Protein AF-A0A1C1YSE5-F1 (afdb_monomer_lite)

Foldseek 3Di:
DFPDPDFLVRVVQQVVQWPDDQFDDQVCAQHWDWTAGPPQKIWIFGHHGGGTAWTQWIADNVGDIRGLVPDDADDDDVPDPDGDDSSCCHGRDDD

pLDDT: mean 89.88, std 12.16, range [54.0, 98.69]

Secondary structure (DSSP, 8-state):
---SSS-HHHHHHHHTTS---SB--GGGTT-EEEEE-GGG-EEEEEEETTEEEEEEEEE-TTS-EE-GGGSPPP---TT-SS--SHHHHHHT---

Radius of gyration: 13.65 Å; chains: 1; bounding box: 32×28×37 Å

Sequence (95 aa):
MNPSPYTADFLLDIAKSAPFPHAVPEVQWHSTLTFDARDGWQVSVFYDGDEFDYIAHFITPGGNVIDPWAWPDADQDEHAPFAYGDKERIIFWRP

Organism: NCBI:txid1480615

Structure (mmCIF, N/CA/C/O backbone):
data_AF-A0A1C1YSE5-F1
#
_entry.id   AF-A0A1C1YSE5-F1
#
loop_
_atom_site.group_PDB
_atom_site.id
_atom_site.type_symbol
_atom_site.label_atom_id
_atom_site.label_alt_id
_atom_site.label_comp_id
_atom_site.label_asym_id
_atom_site.label_entity_id
_atom_site.label_seq_id
_atom_site.pdbx_PDB_ins_code
_atom_site.Cartn_x
_atom_site.Cartn_y
_atom_site.Cartn_z
_atom_site.occupancy
_atom_site.B_iso_or_equiv
_atom_site.auth_seq_id
_atom_site.auth_comp_id
_atom_site.auth_asym_id
_atom_site.auth_atom_id
_atom_site.pdbx_PDB_model_num
ATOM 1 N N . MET A 1 1 ? 4.759 -3.114 18.421 1.00 61.53 1 MET A N 1
ATOM 2 C CA . MET A 1 1 ? 3.328 -2.795 18.688 1.00 61.53 1 MET A CA 1
ATOM 3 C C . MET A 1 1 ? 2.767 -1.990 17.525 1.00 61.53 1 MET A C 1
ATOM 5 O O . MET A 1 1 ? 3.361 -0.980 17.184 1.00 61.53 1 MET A O 1
ATOM 9 N N . ASN A 1 2 ? 1.654 -2.415 16.928 1.00 67.88 2 ASN A N 1
ATOM 10 C CA . ASN A 1 2 ? 0.965 -1.679 15.863 1.00 67.88 2 ASN A CA 1
ATOM 11 C C . ASN A 1 2 ? 0.156 -0.508 16.472 1.00 67.88 2 ASN A C 1
ATOM 13 O O . ASN A 1 2 ? -0.739 -0.762 17.278 1.00 67.88 2 ASN A O 1
ATOM 17 N N . PRO A 1 3 ? 0.479 0.760 16.152 1.00 76.25 3 PRO A N 1
ATOM 18 C CA . PRO A 1 3 ? -0.207 1.935 16.688 1.00 76.25 3 PRO A CA 1
ATOM 19 C C . PRO A 1 3 ? -1.513 2.273 15.948 1.00 76.25 3 PRO A C 1
ATOM 21 O O . PRO A 1 3 ? -2.212 3.204 16.344 1.00 76.25 3 PRO A O 1
ATOM 24 N N . SER A 1 4 ? -1.841 1.566 14.863 1.00 84.88 4 SER A N 1
ATOM 25 C CA . SER A 1 4 ? -3.084 1.765 14.118 1.00 84.88 4 SER A CA 1
ATOM 26 C C . SER A 1 4 ? -4.248 0.983 14.753 1.00 84.88 4 SER A C 1
ATOM 28 O O . SER A 1 4 ? -4.024 -0.029 15.418 1.00 84.88 4 SER A O 1
ATOM 30 N N . PRO A 1 5 ? -5.511 1.390 14.518 1.00 89.88 5 PRO A N 1
ATOM 31 C CA . PRO A 1 5 ? -6.675 0.632 14.981 1.00 89.88 5 PRO A CA 1
ATOM 32 C C . PRO A 1 5 ? -6.931 -0.650 14.163 1.00 89.88 5 PRO A C 1
ATOM 34 O O . PRO A 1 5 ? -7.878 -1.378 14.453 1.00 89.88 5 PRO A O 1
ATOM 37 N N . TYR A 1 6 ? -6.127 -0.917 13.131 1.00 92.69 6 TYR A N 1
ATOM 38 C CA . TYR A 1 6 ? -6.277 -2.046 12.220 1.00 92.69 6 TYR A CA 1
ATOM 39 C C . TYR A 1 6 ? -5.231 -3.114 12.510 1.00 92.69 6 TYR A C 1
ATOM 41 O O . TYR A 1 6 ? -4.061 -2.800 12.711 1.00 92.69 6 TYR A O 1
ATOM 49 N N . THR A 1 7 ? -5.630 -4.383 12.483 1.00 92.88 7 THR A N 1
ATOM 50 C CA . THR A 1 7 ? -4.695 -5.504 12.632 1.00 92.88 7 THR A CA 1
ATOM 51 C C . THR A 1 7 ? -3.830 -5.670 11.381 1.00 92.88 7 THR A C 1
ATOM 53 O O . THR A 1 7 ? -4.227 -5.262 10.287 1.00 92.88 7 THR A O 1
ATOM 56 N N . ALA A 1 8 ? -2.666 -6.315 11.516 1.00 92.56 8 ALA A N 1
ATOM 57 C CA . ALA A 1 8 ? -1.842 -6.646 10.354 1.00 92.56 8 ALA A CA 1
ATOM 58 C C . ALA A 1 8 ? -2.594 -7.522 9.343 1.00 92.56 8 ALA A C 1
ATOM 60 O O . ALA A 1 8 ? -2.550 -7.238 8.152 1.00 92.56 8 ALA A O 1
ATOM 61 N N . ASP A 1 9 ? -3.352 -8.520 9.806 1.00 93.94 9 ASP A N 1
ATOM 62 C CA . ASP A 1 9 ? -4.133 -9.396 8.920 1.00 93.94 9 ASP A CA 1
ATOM 63 C C . ASP A 1 9 ? -5.156 -8.612 8.090 1.00 93.94 9 ASP A C 1
ATOM 65 O O . ASP A 1 9 ? -5.289 -8.846 6.891 1.00 93.94 9 ASP A O 1
ATOM 69 N N . PHE A 1 10 ? -5.831 -7.632 8.700 1.00 96.06 10 PHE A N 1
ATOM 70 C CA . PHE A 1 10 ? -6.752 -6.765 7.975 1.00 96.06 10 PHE A CA 1
ATOM 71 C C . PHE A 1 10 ? -6.027 -5.950 6.896 1.00 96.06 10 PHE A C 1
ATOM 73 O O . PHE A 1 10 ? -6.489 -5.901 5.759 1.00 96.06 10 PHE A O 1
ATOM 80 N N . LEU A 1 11 ? -4.888 -5.335 7.229 1.00 96.75 11 LEU A N 1
ATOM 81 C CA . LEU A 1 11 ? -4.110 -4.535 6.277 1.00 96.75 11 LEU A CA 1
ATOM 82 C C . LEU A 1 11 ? -3.550 -5.395 5.136 1.00 96.75 11 LEU A C 1
ATOM 84 O O . LEU A 1 11 ? -3.591 -4.982 3.980 1.00 96.75 11 LEU A O 1
ATOM 88 N N . LEU A 1 12 ? -3.110 -6.619 5.423 1.00 96.00 12 LEU A N 1
ATOM 89 C CA . LEU A 1 12 ? -2.680 -7.571 4.399 1.00 96.00 12 LEU A CA 1
ATOM 90 C C . LEU A 1 12 ? -3.832 -8.001 3.486 1.00 96.00 12 LEU A C 1
ATOM 92 O O . LEU A 1 12 ? -3.641 -8.142 2.282 1.00 96.00 12 LEU A O 1
ATOM 96 N N . ASP A 1 13 ? -5.040 -8.165 4.018 1.00 97.19 13 ASP A N 1
ATOM 97 C CA . ASP A 1 13 ? -6.219 -8.427 3.191 1.00 97.19 13 ASP A CA 1
ATOM 98 C C . ASP A 1 13 ? -6.618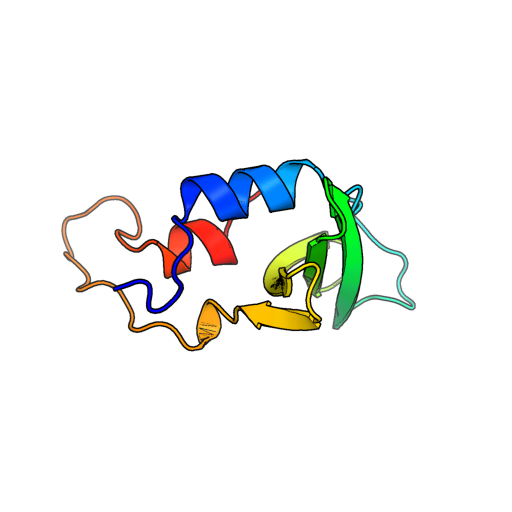 -7.217 2.328 1.00 97.19 13 ASP A C 1
ATOM 100 O O . ASP A 1 13 ? -7.154 -7.402 1.235 1.00 97.19 13 ASP A O 1
ATOM 104 N N . ILE A 1 14 ? -6.334 -5.984 2.768 1.00 97.88 14 ILE A N 1
ATOM 105 C CA . ILE A 1 14 ? -6.425 -4.796 1.905 1.00 97.88 14 ILE A CA 1
ATOM 106 C C . ILE A 1 14 ? -5.358 -4.858 0.803 1.00 97.88 14 ILE A C 1
ATOM 108 O O . ILE A 1 14 ? -5.709 -4.707 -0.367 1.00 97.88 14 ILE A O 1
ATOM 112 N N . ALA A 1 15 ? -4.096 -5.152 1.138 1.00 97.12 15 ALA A N 1
ATOM 113 C CA . ALA A 1 15 ? -3.002 -5.277 0.168 1.00 97.12 15 ALA A CA 1
ATOM 114 C C . ALA A 1 15 ? -3.305 -6.303 -0.932 1.00 97.12 15 ALA A C 1
ATOM 116 O O . ALA A 1 15 ? -3.201 -5.978 -2.110 1.00 97.12 15 ALA A O 1
ATOM 117 N N . LYS A 1 16 ? -3.802 -7.493 -0.567 1.00 96.62 16 LYS A N 1
ATOM 118 C CA . LYS A 1 16 ? -4.224 -8.544 -1.515 1.00 96.62 16 LYS A CA 1
ATOM 119 C C . LYS A 1 16 ? -5.320 -8.109 -2.491 1.00 96.62 16 LYS A C 1
ATOM 121 O O . LYS A 1 16 ? -5.498 -8.745 -3.524 1.00 96.62 16 LYS A O 1
ATOM 126 N N .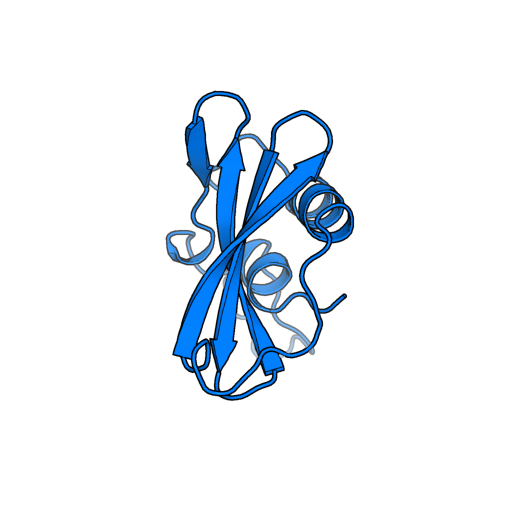 SER A 1 17 ? -6.105 -7.089 -2.146 1.00 97.50 17 SER A N 1
ATOM 127 C CA . SER A 1 17 ? -7.190 -6.596 -3.002 1.00 97.50 17 SER A CA 1
ATOM 128 C C . SER A 1 17 ? -6.742 -5.536 -4.010 1.00 97.50 17 SER A C 1
ATOM 130 O O . SER A 1 17 ? -7.505 -5.223 -4.923 1.00 97.50 17 SER A O 1
ATOM 132 N N . ALA A 1 18 ? -5.538 -4.980 -3.850 1.00 97.19 18 ALA A N 1
ATOM 133 C CA . ALA A 1 18 ? -4.998 -3.986 -4.765 1.00 97.19 18 ALA A CA 1
ATOM 134 C C . ALA A 1 18 ? -4.326 -4.673 -5.970 1.00 97.19 18 ALA A C 1
ATOM 136 O O . ALA A 1 18 ? -3.555 -5.616 -5.788 1.00 97.19 18 ALA A O 1
ATOM 137 N N . PRO A 1 19 ? -4.568 -4.212 -7.209 1.00 95.62 19 PRO A N 1
ATOM 138 C CA . PRO A 1 19 ? -4.059 -4.855 -8.416 1.00 95.62 19 PRO A CA 1
ATOM 139 C C . PRO A 1 19 ? -2.666 -4.331 -8.812 1.00 95.62 19 PRO A C 1
ATOM 141 O O . PRO A 1 19 ? -2.440 -4.011 -9.980 1.00 95.62 19 PRO A O 1
ATOM 144 N N . PHE A 1 20 ? -1.735 -4.190 -7.862 1.00 94.00 20 PHE A N 1
ATOM 145 C CA . PHE A 1 20 ? -0.366 -3.800 -8.215 1.00 94.00 20 PHE A CA 1
ATOM 146 C C . PHE A 1 20 ? 0.367 -4.962 -8.907 1.00 94.00 20 PHE A C 1
ATOM 148 O O . PHE A 1 20 ? 0.235 -6.114 -8.485 1.00 94.00 20 PHE A O 1
ATOM 155 N N . PRO A 1 21 ? 1.107 -4.700 -9.998 1.00 93.31 21 PRO A N 1
ATOM 156 C CA . PRO A 1 21 ? 1.834 -5.741 -10.711 1.00 93.31 21 PRO A CA 1
ATOM 157 C C . PRO A 1 21 ? 3.057 -6.217 -9.916 1.00 93.31 21 PRO A C 1
ATOM 159 O O . PRO A 1 21 ? 3.621 -5.482 -9.118 1.00 93.31 21 PRO A O 1
ATOM 162 N N . HIS A 1 22 ? 3.522 -7.440 -10.177 1.00 90.94 22 HIS A N 1
ATOM 163 C CA . HIS A 1 22 ? 4.793 -7.906 -9.608 1.00 90.94 22 HIS A CA 1
ATOM 164 C C . HIS A 1 22 ? 5.996 -7.143 -10.181 1.00 90.94 22 HIS A C 1
ATOM 166 O O . HIS A 1 22 ? 7.019 -7.044 -9.511 1.00 90.94 22 HIS A O 1
ATOM 172 N N . ALA A 1 23 ? 5.868 -6.607 -11.402 1.00 94.25 23 ALA A N 1
ATOM 173 C CA . ALA A 1 23 ? 6.928 -5.858 -12.054 1.00 94.25 23 ALA A CA 1
ATOM 174 C C . ALA A 1 23 ? 6.446 -4.614 -12.816 1.00 94.25 23 ALA A C 1
ATOM 176 O O . ALA A 1 23 ? 5.311 -4.571 -13.301 1.00 94.25 23 ALA A O 1
ATOM 177 N N . VAL A 1 24 ? 7.325 -3.618 -12.950 1.00 96.50 24 VAL A N 1
ATOM 178 C CA . VAL A 1 24 ? 7.062 -2.313 -13.578 1.00 96.50 24 VAL A CA 1
ATOM 179 C C . VAL A 1 24 ? 8.118 -1.946 -14.635 1.00 96.50 24 VAL A C 1
ATOM 181 O O . VAL A 1 24 ? 9.258 -2.411 -14.576 1.00 96.50 24 VAL A O 1
ATOM 184 N N . PRO A 1 25 ? 7.768 -1.114 -15.637 1.00 97.19 25 PRO A N 1
ATOM 185 C CA . PRO A 1 25 ? 8.726 -0.626 -16.630 1.00 97.19 25 PRO A CA 1
ATOM 186 C C . PRO A 1 25 ? 9.825 0.247 -16.007 1.00 97.19 25 PRO A C 1
ATOM 188 O O . PRO A 1 25 ? 9.602 0.895 -14.989 1.00 97.19 25 PRO A O 1
ATOM 191 N N . GLU A 1 26 ? 10.968 0.360 -16.698 1.00 97.31 26 GLU A N 1
ATOM 192 C CA . GLU A 1 26 ? 12.153 1.132 -16.264 1.00 97.31 26 GLU A CA 1
ATOM 193 C C . GLU A 1 26 ? 11.831 2.554 -15.787 1.00 97.31 26 GLU A C 1
ATOM 195 O O . GLU A 1 26 ? 12.380 3.037 -14.801 1.00 97.31 26 GLU A O 1
ATOM 200 N N . VAL A 1 27 ? 10.869 3.214 -16.437 1.00 97.12 27 VAL A N 1
ATOM 201 C CA . VAL A 1 27 ? 10.442 4.582 -16.095 1.00 97.12 27 VAL A CA 1
ATOM 202 C C . VAL A 1 27 ? 9.803 4.706 -14.704 1.00 97.12 27 VAL A C 1
ATOM 204 O O . VAL A 1 27 ? 9.593 5.820 -14.235 1.00 97.12 27 VAL A O 1
ATOM 207 N N . GLN A 1 28 ? 9.455 3.583 -14.074 1.00 96.62 28 GLN A N 1
ATOM 208 C CA . GLN A 1 28 ? 8.850 3.486 -12.744 1.00 96.62 28 GLN A CA 1
ATOM 209 C C . GLN A 1 28 ? 9.761 2.788 -11.728 1.00 96.62 28 GLN A C 1
ATOM 211 O O . GLN A 1 28 ? 9.353 2.599 -10.584 1.00 96.62 28 GLN A O 1
ATOM 216 N N . TRP A 1 29 ? 10.980 2.407 -12.111 1.00 96.69 29 TRP A N 1
ATOM 217 C CA . TRP A 1 29 ? 11.927 1.819 -11.170 1.00 96.69 29 TRP A CA 1
ATOM 218 C C . TRP A 1 29 ? 12.241 2.799 -10.035 1.00 96.69 29 TRP A C 1
ATOM 220 O O . TRP A 1 29 ? 12.235 4.018 -10.232 1.00 96.69 29 TRP A O 1
ATOM 230 N N . HIS A 1 30 ? 12.543 2.267 -8.849 1.00 96.75 30 HIS A N 1
ATOM 231 C CA . HIS A 1 30 ? 12.886 3.045 -7.650 1.00 96.75 30 HIS A CA 1
ATOM 232 C C . HIS A 1 30 ? 11.804 4.067 -7.268 1.00 96.75 30 HIS A C 1
ATOM 234 O O . HIS A 1 30 ? 12.100 5.146 -6.747 1.00 96.75 30 HIS A O 1
ATOM 240 N N . SER A 1 31 ? 10.542 3.755 -7.571 1.00 96.50 31 SER A N 1
ATOM 241 C CA . SER A 1 31 ? 9.404 4.638 -7.331 1.00 96.50 31 SER A CA 1
ATOM 242 C C . SER A 1 31 ? 8.372 3.977 -6.429 1.00 96.50 31 SER A C 1
ATOM 244 O O . SER A 1 31 ? 8.138 2.770 -6.487 1.00 96.50 31 SER A O 1
ATOM 246 N N . THR A 1 32 ? 7.703 4.806 -5.631 1.00 97.56 32 THR A N 1
ATOM 247 C CA . THR A 1 32 ? 6.506 4.402 -4.894 1.00 97.56 32 THR A CA 1
ATOM 248 C C . THR A 1 32 ? 5.278 4.675 -5.750 1.00 97.56 32 THR A C 1
ATOM 250 O O . THR A 1 32 ? 5.049 5.814 -6.160 1.00 97.56 32 THR A O 1
ATOM 253 N N . LEU A 1 33 ? 4.474 3.646 -5.999 1.00 97.81 33 LEU A N 1
ATOM 254 C CA . LEU A 1 33 ? 3.232 3.739 -6.763 1.00 97.81 33 LEU A CA 1
ATOM 255 C C . LEU A 1 33 ? 2.039 3.403 -5.867 1.00 97.81 33 LEU A C 1
ATOM 257 O O . LEU A 1 33 ? 2.114 2.484 -5.053 1.00 97.81 33 LEU A O 1
ATOM 261 N N . THR A 1 34 ? 0.937 4.134 -6.033 1.00 98.19 34 THR A N 1
ATOM 262 C CA . THR A 1 34 ? -0.297 3.959 -5.255 1.00 98.19 34 THR A CA 1
ATOM 263 C C . THR A 1 34 ? -1.376 3.314 -6.111 1.00 98.19 34 THR A C 1
ATOM 265 O O . THR A 1 34 ? -1.623 3.746 -7.236 1.00 98.19 34 THR A O 1
ATOM 268 N N . PHE A 1 35 ? -2.033 2.300 -5.559 1.00 98.06 35 PHE A N 1
ATOM 269 C CA . PHE A 1 35 ? -3.057 1.517 -6.234 1.00 98.06 35 PHE A CA 1
ATOM 270 C C . PHE A 1 35 ? -4.335 1.494 -5.408 1.00 98.06 35 PHE A C 1
ATOM 272 O O . PHE A 1 35 ? -4.289 1.348 -4.184 1.00 98.06 35 PHE A O 1
ATOM 279 N N . ASP A 1 36 ? -5.472 1.605 -6.087 1.00 98.44 36 ASP A N 1
ATOM 280 C CA . ASP A 1 36 ? -6.773 1.466 -5.447 1.00 98.44 36 ASP A CA 1
ATOM 281 C C . ASP A 1 36 ? -6.979 0.020 -4.978 1.00 98.44 36 ASP A C 1
ATOM 283 O O . ASP A 1 36 ? -6.713 -0.944 -5.698 1.00 98.44 36 ASP A O 1
ATOM 287 N N . ALA A 1 37 ? -7.468 -0.114 -3.754 1.00 98.12 37 ALA A N 1
ATOM 288 C CA . ALA A 1 37 ? -7.840 -1.361 -3.108 1.00 98.12 37 ALA A CA 1
ATOM 289 C C . ALA A 1 37 ? -9.355 -1.374 -2.843 1.00 98.12 37 ALA A C 1
ATOM 291 O O . ALA A 1 37 ? -10.086 -0.438 -3.185 1.00 98.12 37 ALA A O 1
ATOM 292 N N . ARG A 1 38 ? -9.863 -2.448 -2.230 1.00 98.19 38 ARG A N 1
ATOM 293 C CA . ARG A 1 38 ? -11.297 -2.543 -1.920 1.00 98.19 38 ARG A CA 1
ATOM 294 C C . ARG A 1 38 ? -11.768 -1.437 -0.972 1.00 98.19 38 ARG A C 1
ATOM 296 O O . ARG A 1 38 ? -11.004 -0.902 -0.174 1.00 98.19 38 ARG A O 1
ATOM 303 N N . ASP A 1 39 ? -13.065 -1.148 -1.028 1.00 97.81 39 ASP A N 1
ATOM 304 C CA . ASP A 1 39 ? -13.774 -0.295 -0.065 1.00 97.81 39 ASP A CA 1
ATOM 305 C C . ASP A 1 39 ? -13.215 1.137 0.068 1.00 97.81 39 ASP A C 1
ATOM 307 O O . ASP A 1 39 ? -13.350 1.768 1.115 1.00 97.81 39 ASP A O 1
ATOM 311 N N . GLY A 1 40 ? -12.597 1.661 -0.998 1.00 97.81 40 GLY A N 1
ATOM 312 C CA . GLY A 1 40 ? -12.032 3.015 -1.039 1.00 97.81 40 GLY A CA 1
ATOM 313 C C . GLY A 1 40 ? -10.656 3.145 -0.384 1.00 97.81 40 GLY A C 1
ATOM 314 O O . GLY A 1 40 ? -10.180 4.260 -0.194 1.00 97.81 40 GLY A O 1
ATOM 315 N N . TRP A 1 41 ? -10.025 2.029 -0.020 1.00 98.69 41 TRP A N 1
ATOM 316 C CA . TRP A 1 41 ? -8.640 2.016 0.434 1.00 98.69 41 TRP A CA 1
ATOM 317 C C . TRP A 1 41 ? -7.674 2.202 -0.731 1.00 98.69 41 TRP A C 1
ATOM 319 O O . TRP A 1 41 ? -7.992 1.876 -1.872 1.00 98.69 41 TRP A O 1
ATOM 329 N N . GLN A 1 42 ? -6.461 2.652 -0.425 1.00 98.69 42 GLN A N 1
ATOM 330 C CA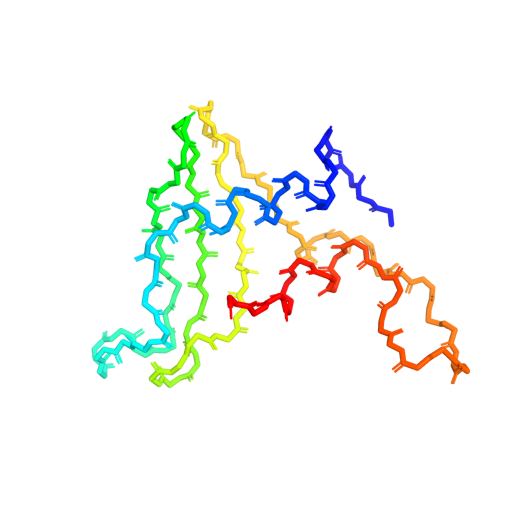 . GLN A 1 42 ? -5.346 2.621 -1.367 1.00 98.69 42 GLN A CA 1
ATOM 331 C C . GLN A 1 42 ? -4.102 2.042 -0.697 1.00 98.69 42 GLN A C 1
ATOM 333 O O . GLN A 1 42 ? -3.922 2.154 0.520 1.00 98.69 42 GLN A O 1
ATOM 338 N N . VAL A 1 43 ? -3.241 1.423 -1.499 1.00 98.25 43 VAL A N 1
ATOM 339 C CA . VAL A 1 43 ? -1.984 0.817 -1.052 1.00 98.25 43 VAL A CA 1
ATOM 340 C C . VAL A 1 43 ? -0.851 1.370 -1.890 1.00 98.25 43 VAL A C 1
ATOM 342 O O . VAL A 1 43 ? -0.902 1.333 -3.118 1.00 98.25 43 VAL A O 1
ATOM 345 N N . SER A 1 44 ? 0.168 1.887 -1.217 1.00 98.12 44 SER A N 1
ATOM 346 C CA . SER A 1 44 ? 1.378 2.399 -1.842 1.00 98.12 44 SER A CA 1
ATOM 347 C C . SER A 1 44 ? 2.494 1.381 -1.678 1.00 98.12 44 SER A C 1
ATOM 349 O O . SER A 1 44 ? 2.796 0.970 -0.557 1.00 98.12 44 SER A O 1
ATOM 351 N N . VAL A 1 45 ? 3.114 0.990 -2.785 1.00 97.56 45 VAL A N 1
ATOM 352 C CA . VAL A 1 45 ? 4.176 -0.021 -2.832 1.00 97.56 45 VAL A CA 1
ATOM 353 C C . VAL A 1 45 ? 5.409 0.553 -3.513 1.00 97.56 45 VAL A C 1
ATOM 355 O O . VAL A 1 45 ? 5.285 1.389 -4.409 1.00 97.56 45 VAL A O 1
ATOM 358 N N . PHE A 1 46 ? 6.588 0.132 -3.074 1.00 97.25 46 PHE A N 1
ATOM 359 C CA . PHE A 1 46 ? 7.862 0.525 -3.662 1.00 97.25 46 PHE A CA 1
ATOM 360 C C . PHE A 1 46 ? 8.391 -0.582 -4.571 1.00 97.25 46 PHE A C 1
ATOM 362 O O . PHE A 1 46 ? 8.304 -1.763 -4.227 1.00 97.25 46 PHE A O 1
ATOM 369 N N . TYR A 1 47 ? 8.947 -0.178 -5.710 1.00 96.81 47 TYR A N 1
ATOM 370 C CA . TYR A 1 47 ? 9.652 -1.060 -6.635 1.00 96.81 47 TYR A CA 1
ATOM 371 C C . TYR A 1 47 ? 11.144 -0.745 -6.592 1.00 96.81 47 TYR A C 1
ATOM 373 O O . TYR A 1 47 ? 11.521 0.405 -6.831 1.00 96.81 47 TYR A O 1
ATOM 381 N N . ASP A 1 48 ? 11.976 -1.748 -6.315 1.00 95.31 48 ASP A N 1
ATOM 382 C CA . ASP A 1 48 ? 13.435 -1.645 -6.417 1.00 95.31 48 ASP A CA 1
ATOM 383 C C . ASP A 1 48 ? 13.883 -2.318 -7.717 1.00 95.31 48 ASP A C 1
ATOM 385 O O . ASP A 1 48 ? 13.797 -3.535 -7.873 1.00 95.31 48 ASP A O 1
ATOM 389 N N . GLY A 1 49 ? 14.281 -1.514 -8.703 1.00 94.56 49 GLY A N 1
ATOM 390 C CA . GLY A 1 49 ? 14.370 -1.989 -10.083 1.00 94.56 49 GLY A CA 1
ATOM 391 C C . GLY A 1 49 ? 12.992 -2.323 -10.666 1.00 94.56 49 GLY A C 1
ATOM 392 O O . GLY A 1 49 ? 12.047 -1.544 -10.516 1.00 94.56 49 GLY A O 1
ATOM 393 N N . ASP A 1 50 ? 12.894 -3.447 -11.378 1.00 94.12 50 ASP A N 1
ATOM 394 C CA . ASP A 1 50 ? 11.662 -3.874 -12.038 1.00 94.12 50 ASP A CA 1
ATOM 395 C C . ASP A 1 50 ? 10.680 -4.570 -11.113 1.00 94.12 50 ASP A C 1
ATOM 397 O O . ASP A 1 50 ? 9.510 -4.590 -11.461 1.00 94.12 50 ASP A O 1
ATOM 401 N N . GLU A 1 51 ? 11.094 -5.091 -9.962 1.00 94.06 51 GLU A N 1
ATOM 402 C CA . GLU A 1 51 ? 10.250 -5.924 -9.107 1.00 94.06 51 GLU A CA 1
ATOM 403 C C . GLU A 1 51 ? 9.672 -5.167 -7.904 1.00 94.06 51 GLU A C 1
ATOM 405 O O . GLU A 1 51 ? 10.251 -4.212 -7.379 1.00 94.06 51 GLU A O 1
ATOM 410 N N . PHE A 1 52 ? 8.488 -5.603 -7.461 1.00 94.44 52 PHE A N 1
ATOM 411 C CA . PHE A 1 52 ? 7.917 -5.191 -6.180 1.00 94.44 52 PHE A CA 1
ATOM 412 C C . PHE A 1 52 ? 8.921 -5.494 -5.063 1.00 94.44 52 PHE A C 1
ATOM 414 O O . PHE A 1 52 ? 9.439 -6.609 -4.995 1.00 94.44 52 PHE A O 1
ATOM 421 N N . ASP A 1 53 ? 9.143 -4.551 -4.149 1.00 94.62 53 ASP A N 1
ATOM 422 C CA . ASP A 1 53 ? 10.013 -4.768 -2.993 1.00 94.62 53 ASP A CA 1
ATOM 423 C C . ASP A 1 53 ? 9.227 -4.783 -1.677 1.00 94.62 53 ASP A C 1
ATOM 425 O O . ASP A 1 53 ? 9.202 -5.791 -0.968 1.00 94.62 53 ASP A O 1
ATOM 429 N N . TYR A 1 54 ? 8.522 -3.696 -1.363 1.00 96.06 54 TYR A N 1
ATOM 430 C CA . TYR A 1 54 ? 7.804 -3.592 -0.096 1.00 96.06 54 TYR A CA 1
ATOM 431 C C . TYR A 1 54 ? 6.547 -2.730 -0.162 1.00 96.06 54 TYR A C 1
ATOM 433 O O . TYR A 1 54 ? 6.371 -1.869 -1.029 1.00 96.06 54 TYR A O 1
ATOM 441 N N . ILE A 1 55 ? 5.682 -2.915 0.835 1.00 97.31 55 ILE A N 1
ATOM 442 C CA . ILE A 1 55 ? 4.571 -1.999 1.101 1.00 97.31 55 ILE A CA 1
ATOM 443 C C . ILE A 1 55 ? 5.110 -0.751 1.810 1.00 97.31 55 ILE A C 1
ATOM 445 O O . ILE A 1 55 ? 5.695 -0.833 2.890 1.00 97.31 55 ILE A O 1
ATOM 449 N N . ALA A 1 56 ? 4.900 0.421 1.210 1.00 97.56 56 ALA A N 1
ATOM 450 C CA . ALA A 1 56 ? 5.321 1.701 1.770 1.00 97.56 56 ALA A CA 1
ATOM 451 C C . ALA A 1 56 ? 4.315 2.222 2.807 1.00 97.56 56 ALA A C 1
ATOM 453 O O . ALA A 1 56 ? 4.702 2.578 3.912 1.00 97.56 56 ALA A O 1
ATOM 454 N N . HIS A 1 57 ? 3.025 2.276 2.466 1.00 98.00 57 HIS A N 1
ATOM 455 C CA . HIS A 1 57 ? 1.961 2.699 3.384 1.00 98.00 57 HIS A CA 1
ATOM 456 C C . HIS A 1 57 ? 0.572 2.344 2.838 1.00 98.00 57 HIS A C 1
ATOM 458 O O . HIS A 1 57 ? 0.406 2.022 1.661 1.00 98.00 57 HIS A O 1
ATOM 464 N N . PHE A 1 58 ? -0.439 2.474 3.694 1.00 98.38 58 PHE A N 1
ATOM 465 C CA . PHE A 1 58 ? -1.853 2.395 3.327 1.00 98.38 58 PHE A CA 1
ATOM 466 C C . PHE A 1 58 ? -2.508 3.765 3.462 1.00 98.38 58 PHE A C 1
ATOM 468 O O . PHE A 1 58 ? -2.128 4.564 4.320 1.00 98.38 58 PHE A O 1
ATOM 475 N N . ILE A 1 59 ? -3.537 4.006 2.659 1.00 98.50 59 ILE A N 1
ATOM 476 C CA . ILE A 1 59 ? -4.402 5.178 2.759 1.00 98.50 59 ILE A CA 1
ATOM 477 C C . ILE A 1 59 ? -5.816 4.671 3.037 1.00 98.50 59 ILE A C 1
ATOM 479 O O . ILE A 1 59 ? -6.379 3.892 2.269 1.00 98.50 59 ILE A O 1
ATOM 483 N N . THR A 1 60 ? -6.374 5.085 4.173 1.00 98.06 60 THR A N 1
ATOM 484 C CA . THR A 1 60 ? -7.761 4.770 4.548 1.00 98.06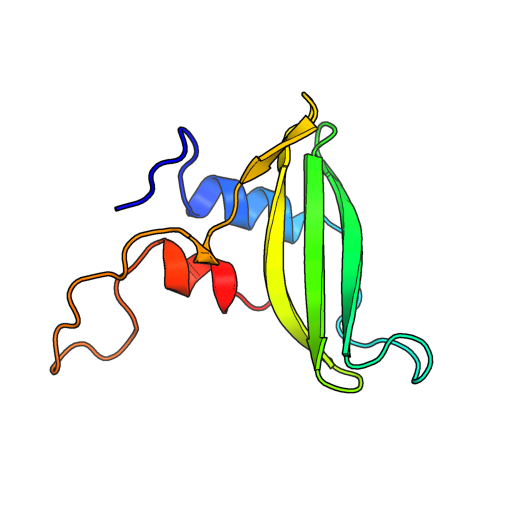 60 THR A CA 1
ATOM 485 C C . THR A 1 60 ? -8.748 5.475 3.606 1.00 98.06 60 THR A C 1
ATOM 487 O O . THR A 1 60 ? -8.401 6.515 3.044 1.00 98.06 60 THR A O 1
ATOM 490 N N . PRO A 1 61 ? -10.020 5.043 3.527 1.00 98.06 61 PRO A N 1
ATOM 491 C CA . PRO A 1 61 ? -11.035 5.722 2.713 1.00 98.06 61 PRO A CA 1
ATOM 492 C C . PRO A 1 61 ? -11.286 7.183 3.114 1.00 98.06 61 PRO A C 1
ATOM 494 O O . PRO A 1 61 ? -11.752 7.986 2.313 1.00 98.06 61 PRO A O 1
ATOM 497 N N . GLY A 1 62 ? -10.971 7.541 4.364 1.00 96.62 62 GLY A N 1
ATOM 498 C CA . GLY A 1 62 ? -11.030 8.918 4.859 1.00 96.62 62 GLY A CA 1
ATOM 499 C C . GLY A 1 62 ? -9.779 9.754 4.563 1.00 96.62 62 GLY A C 1
ATOM 500 O O . GLY A 1 62 ? -9.714 10.896 5.005 1.00 96.62 62 GLY A O 1
ATOM 501 N N . GLY A 1 63 ? -8.776 9.197 3.876 1.00 96.19 63 GLY A N 1
ATOM 502 C CA . GLY A 1 63 ? -7.521 9.868 3.523 1.00 96.19 63 GLY A CA 1
ATOM 503 C C . GLY A 1 63 ? -6.407 9.793 4.575 1.00 96.19 63 GLY A C 1
ATOM 504 O O . GLY A 1 63 ? -5.324 10.322 4.345 1.00 96.19 63 GLY A O 1
ATOM 505 N N . ASN A 1 64 ? -6.624 9.138 5.722 1.00 96.81 64 ASN A N 1
ATOM 506 C CA . ASN A 1 64 ? -5.563 8.959 6.723 1.00 96.81 64 ASN A CA 1
ATOM 507 C C . ASN A 1 64 ? -4.498 7.974 6.234 1.00 96.81 64 ASN A C 1
ATOM 509 O O . ASN A 1 64 ? -4.845 6.909 5.722 1.00 96.81 64 ASN A O 1
ATOM 513 N N . VAL A 1 65 ? -3.228 8.300 6.475 1.00 97.31 65 VAL A N 1
ATOM 514 C CA . VAL A 1 65 ? -2.083 7.444 6.149 1.00 97.31 65 VAL A CA 1
ATOM 515 C C . VAL A 1 65 ? -1.758 6.523 7.322 1.00 97.31 65 VAL A C 1
ATOM 517 O O . VAL A 1 65 ? -1.676 6.964 8.469 1.00 97.31 65 VAL A O 1
ATOM 520 N N . ILE A 1 66 ? -1.546 5.246 7.024 1.00 97.38 66 ILE A N 1
ATOM 521 C CA . ILE A 1 66 ? -0.997 4.253 7.944 1.00 97.38 66 ILE A CA 1
ATOM 522 C C . ILE A 1 66 ? 0.372 3.869 7.406 1.00 97.38 66 ILE A C 1
ATOM 524 O O . ILE A 1 66 ? 0.458 3.227 6.361 1.00 97.38 66 ILE A O 1
ATOM 528 N N . ASP A 1 67 ? 1.418 4.263 8.123 1.00 96.56 67 ASP A N 1
ATOM 529 C CA . ASP A 1 67 ? 2.812 4.004 7.769 1.00 96.56 67 ASP A CA 1
ATOM 530 C C . ASP A 1 67 ? 3.410 2.932 8.700 1.00 96.56 67 ASP A C 1
ATOM 532 O O . ASP A 1 67 ? 3.727 3.244 9.853 1.00 96.56 67 ASP A O 1
ATOM 536 N N . PRO A 1 68 ? 3.549 1.672 8.238 1.00 93.62 68 PRO A N 1
ATOM 537 C CA . PRO A 1 68 ? 4.172 0.602 9.011 1.00 93.62 68 PRO A CA 1
ATOM 538 C C . PRO A 1 68 ? 5.653 0.844 9.321 1.00 93.62 68 PRO A C 1
ATOM 540 O O . PRO A 1 68 ? 6.153 0.336 10.323 1.00 93.62 68 PRO A O 1
ATOM 543 N N . TRP A 1 69 ? 6.374 1.631 8.514 1.00 93.19 69 TRP A N 1
ATOM 544 C CA . TRP A 1 69 ? 7.795 1.911 8.746 1.00 93.19 69 TRP A CA 1
ATOM 545 C C . TRP A 1 69 ? 8.023 2.721 10.020 1.00 93.19 69 TRP A C 1
ATOM 547 O O . TRP A 1 69 ? 9.029 2.523 10.705 1.00 93.19 69 TRP A O 1
ATOM 557 N N . ALA A 1 70 ? 7.053 3.565 10.377 1.00 92.75 70 ALA A N 1
ATOM 558 C CA . ALA A 1 70 ? 7.040 4.343 11.610 1.00 92.75 70 ALA A CA 1
ATOM 559 C C . ALA A 1 70 ? 6.653 3.524 12.857 1.00 92.75 70 ALA A C 1
ATOM 561 O O . ALA A 1 70 ? 6.631 4.063 13.967 1.00 92.75 70 ALA A O 1
ATOM 562 N N . TRP A 1 71 ? 6.304 2.242 12.709 1.00 89.94 71 TRP A N 1
ATOM 563 C CA . TRP A 1 71 ? 5.938 1.406 13.847 1.00 89.94 71 TRP A CA 1
ATOM 564 C C . TRP A 1 71 ? 7.187 0.965 14.615 1.00 89.94 71 TRP A C 1
ATOM 566 O O . TRP A 1 71 ? 8.248 0.768 14.010 1.00 89.94 71 TRP A O 1
ATOM 576 N N . PRO A 1 72 ? 7.077 0.791 15.944 1.00 84.94 72 PRO A N 1
ATOM 577 C CA . PRO A 1 72 ? 8.160 0.231 16.733 1.00 84.94 72 PRO A CA 1
ATOM 578 C C . PRO A 1 72 ? 8.449 -1.194 16.268 1.00 84.94 72 PRO A C 1
ATOM 580 O O . PRO A 1 72 ? 7.518 -1.991 16.090 1.00 84.94 72 PRO A O 1
ATOM 583 N N . ASP A 1 73 ? 9.736 -1.488 16.113 1.00 79.12 73 ASP A N 1
ATOM 584 C CA . ASP A 1 73 ? 10.226 -2.825 15.799 1.00 79.12 73 ASP A CA 1
ATOM 585 C C . ASP A 1 73 ? 9.738 -3.820 16.861 1.00 79.12 73 ASP A C 1
ATOM 587 O O . ASP A 1 73 ? 9.507 -3.464 18.025 1.00 79.12 73 ASP A O 1
ATOM 591 N N . ALA A 1 74 ? 9.517 -5.069 16.456 1.00 71.81 74 ALA A N 1
ATOM 592 C CA . ALA A 1 74 ? 9.339 -6.127 17.440 1.00 71.81 74 ALA A CA 1
ATOM 593 C C . ALA A 1 74 ? 10.662 -6.367 18.175 1.00 71.81 74 ALA A C 1
ATOM 595 O O . ALA A 1 74 ? 11.733 -6.270 17.573 1.00 71.81 74 ALA A O 1
ATOM 596 N N . ASP A 1 75 ? 10.581 -6.719 19.460 1.00 68.31 75 ASP A N 1
ATOM 597 C CA . ASP A 1 75 ? 11.742 -7.238 20.176 1.00 68.31 75 ASP A CA 1
ATOM 598 C C . ASP A 1 75 ? 12.269 -8.445 19.385 1.00 68.31 75 ASP A C 1
ATOM 600 O O . ASP A 1 75 ? 11.552 -9.431 19.185 1.00 68.31 75 ASP A O 1
ATOM 604 N N . GLN A 1 76 ? 13.490 -8.337 18.856 1.00 60.22 76 GLN A N 1
ATOM 605 C CA . GLN A 1 76 ? 14.107 -9.436 18.126 1.00 60.22 76 GLN A CA 1
ATOM 606 C C . GLN A 1 76 ? 14.464 -10.540 19.118 1.00 60.22 76 GLN A C 1
ATOM 608 O O . GLN A 1 76 ? 15.374 -10.387 19.930 1.00 60.22 76 GLN A O 1
ATOM 613 N N . ASP A 1 77 ? 13.757 -11.661 19.035 1.00 63.94 77 ASP A N 1
ATOM 614 C CA . ASP A 1 77 ? 14.240 -12.916 19.593 1.00 63.94 77 ASP A CA 1
ATOM 615 C C . ASP A 1 77 ? 15.278 -13.492 18.612 1.00 63.94 77 ASP A C 1
ATOM 617 O O . ASP A 1 77 ? 14.974 -13.832 17.468 1.00 63.94 77 ASP A O 1
ATOM 621 N N . GLU A 1 78 ? 16.536 -13.552 19.049 1.00 63.84 78 GLU A N 1
ATOM 622 C CA . GLU A 1 78 ? 17.677 -14.030 18.258 1.00 63.84 78 GLU A CA 1
ATOM 623 C C . GLU A 1 78 ? 17.594 -15.523 17.888 1.00 63.84 78 GLU A C 1
ATOM 625 O O . GLU A 1 78 ? 18.349 -16.004 17.041 1.00 63.84 78 GLU A O 1
ATOM 630 N N . HIS A 1 79 ? 16.681 -16.274 18.506 1.00 65.56 79 HIS A N 1
ATOM 631 C CA . HIS A 1 79 ? 16.449 -17.694 18.235 1.00 65.56 79 HIS A CA 1
ATOM 632 C C . HIS A 1 79 ? 15.205 -17.951 17.386 1.00 65.56 79 HIS A C 1
ATOM 634 O O . HIS A 1 79 ? 14.872 -19.100 17.075 1.00 65.56 79 HIS A O 1
ATOM 640 N N . ALA A 1 80 ? 14.517 -16.887 17.001 1.00 59.28 80 ALA A N 1
ATOM 641 C CA . ALA A 1 80 ? 13.265 -16.954 16.293 1.00 59.28 80 ALA A CA 1
ATOM 642 C C . ALA A 1 80 ? 13.523 -17.042 14.774 1.00 59.28 80 ALA A C 1
ATOM 644 O O . ALA A 1 80 ? 14.244 -16.217 14.214 1.00 59.28 80 ALA A O 1
ATOM 645 N N . PRO A 1 81 ? 12.956 -18.037 14.067 1.00 54.00 81 PRO A N 1
ATOM 646 C CA . PRO A 1 81 ? 13.307 -18.307 12.669 1.00 54.00 81 PRO A CA 1
ATOM 647 C C . PRO A 1 81 ? 12.813 -17.244 11.669 1.00 54.00 81 PRO A C 1
ATOM 649 O O . PRO A 1 81 ? 13.212 -17.286 10.508 1.00 54.00 81 PRO A O 1
ATOM 652 N N . PHE A 1 82 ? 11.954 -16.308 12.093 1.00 54.44 82 PHE A N 1
ATOM 653 C CA . PHE A 1 82 ? 11.356 -15.256 11.261 1.00 54.44 82 PHE A CA 1
ATOM 654 C C . PHE A 1 82 ? 11.138 -13.978 12.083 1.00 54.44 82 PHE A C 1
ATOM 656 O O . PHE A 1 82 ? 11.099 -14.048 13.303 1.00 54.44 82 PHE A O 1
ATOM 663 N N . ALA A 1 83 ? 10.972 -12.817 11.444 1.00 56.12 83 ALA A N 1
ATOM 664 C CA . ALA A 1 83 ? 10.677 -11.561 12.141 1.00 56.12 83 ALA A CA 1
ATOM 665 C C . ALA A 1 83 ? 9.289 -11.596 12.826 1.00 56.12 83 ALA A C 1
ATOM 667 O O . ALA A 1 83 ? 8.293 -11.951 12.195 1.00 56.12 83 ALA A O 1
ATOM 668 N N . TYR A 1 84 ? 9.219 -11.230 14.113 1.00 62.47 84 TYR A N 1
ATOM 669 C CA . TYR A 1 84 ? 8.041 -11.433 14.982 1.00 62.47 84 TYR A CA 1
ATOM 670 C C . TYR A 1 84 ? 7.065 -10.241 15.081 1.00 62.47 84 TYR A C 1
ATOM 672 O O . TYR A 1 84 ? 6.199 -10.231 15.956 1.00 62.47 84 TYR A O 1
ATOM 680 N N . GLY A 1 85 ? 7.141 -9.239 14.201 1.00 77.88 85 GLY A N 1
ATOM 681 C CA . GLY A 1 85 ? 6.314 -8.033 14.305 1.00 77.88 85 GLY A CA 1
ATOM 682 C C . GLY A 1 85 ? 5.282 -7.854 13.198 1.00 77.88 85 GLY A C 1
ATOM 683 O O . GLY A 1 85 ? 5.505 -8.171 12.033 1.00 77.88 85 GLY A O 1
ATOM 684 N N . ASP A 1 86 ? 4.142 -7.258 13.561 1.00 87.56 86 ASP A N 1
ATOM 685 C CA . ASP A 1 86 ? 3.138 -6.770 12.605 1.00 87.56 86 ASP A CA 1
ATOM 686 C C . ASP A 1 86 ? 3.752 -5.838 11.545 1.00 87.56 86 ASP A C 1
ATOM 688 O O . ASP A 1 86 ? 3.299 -5.825 10.406 1.00 87.56 86 ASP A O 1
ATOM 692 N N . LYS A 1 87 ? 4.804 -5.093 11.906 1.00 89.69 87 LYS A N 1
ATOM 693 C CA . LYS A 1 87 ? 5.567 -4.231 11.001 1.00 89.69 87 LYS A CA 1
ATOM 694 C C . LYS A 1 87 ? 6.203 -5.032 9.866 1.00 89.69 87 LYS A C 1
ATOM 696 O O . LYS A 1 87 ? 5.898 -4.795 8.701 1.00 89.69 87 LYS A O 1
ATOM 701 N N . GLU A 1 88 ? 7.061 -5.992 10.197 1.00 88.44 88 GLU A N 1
ATOM 702 C CA . GLU A 1 88 ? 7.821 -6.77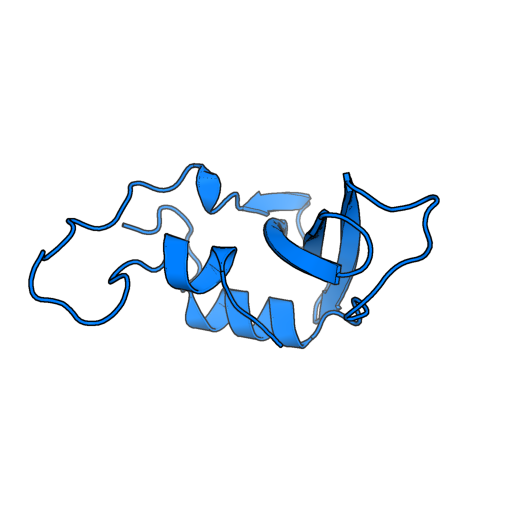3 9.219 1.00 88.44 88 GLU A CA 1
ATOM 703 C C . GLU A 1 88 ? 6.898 -7.673 8.399 1.00 88.44 88 GLU A C 1
ATOM 705 O O . GLU A 1 88 ? 7.089 -7.813 7.192 1.00 88.44 88 GLU A O 1
ATOM 710 N N . ARG A 1 89 ? 5.844 -8.207 9.035 1.00 89.44 89 ARG A N 1
ATOM 711 C CA . ARG A 1 89 ? 4.782 -8.963 8.357 1.00 89.44 89 ARG A CA 1
ATOM 712 C C . ARG A 1 89 ? 4.086 -8.162 7.264 1.00 89.44 89 ARG A C 1
ATOM 714 O O . ARG A 1 89 ? 3.617 -8.775 6.316 1.00 89.44 89 ARG A O 1
ATOM 721 N N . ILE A 1 90 ? 3.970 -6.843 7.414 1.00 93.44 90 ILE A N 1
ATOM 722 C CA . ILE A 1 90 ? 3.326 -5.967 6.432 1.00 93.44 90 ILE A CA 1
ATOM 723 C C . ILE A 1 90 ? 4.330 -5.485 5.391 1.00 93.44 90 ILE A C 1
ATOM 725 O O . ILE A 1 90 ? 4.082 -5.636 4.200 1.00 93.44 90 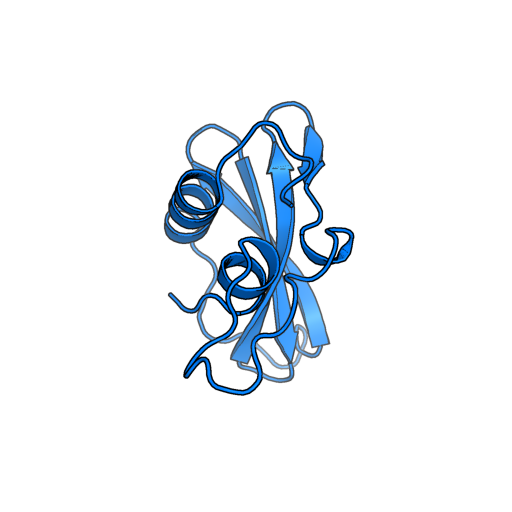ILE A O 1
ATOM 729 N N . ILE A 1 91 ? 5.447 -4.901 5.828 1.00 93.50 91 ILE A N 1
ATOM 730 C CA . ILE A 1 91 ? 6.421 -4.260 4.937 1.00 93.50 91 ILE A CA 1
ATOM 731 C C . ILE A 1 91 ? 6.955 -5.266 3.918 1.00 93.50 91 ILE A C 1
ATOM 733 O O . ILE A 1 91 ? 6.931 -4.994 2.722 1.00 93.50 91 ILE A O 1
ATOM 737 N N . PHE A 1 92 ? 7.376 -6.440 4.391 1.00 90.38 92 PHE A N 1
ATOM 738 C CA . PHE A 1 92 ? 8.009 -7.470 3.565 1.00 90.38 92 PHE A CA 1
ATOM 739 C C . PHE A 1 92 ? 7.028 -8.530 3.066 1.00 90.38 92 PHE A C 1
ATOM 741 O O . PHE A 1 92 ? 7.447 -9.601 2.618 1.00 90.38 92 PHE A O 1
ATOM 748 N N . TRP A 1 93 ? 5.725 -8.265 3.160 1.00 91.19 93 TRP A N 1
ATOM 749 C CA . TRP A 1 93 ? 4.726 -9.151 2.585 1.00 91.19 93 TRP A CA 1
ATOM 750 C C . TRP A 1 93 ? 4.927 -9.291 1.074 1.00 91.19 93 TRP A C 1
ATOM 752 O O . TRP A 1 93 ? 5.311 -8.341 0.396 1.00 91.19 93 TRP A O 1
ATOM 762 N N . ARG A 1 94 ? 4.640 -10.484 0.548 1.00 84.31 94 ARG A N 1
ATOM 763 C CA . ARG A 1 94 ? 4.710 -10.806 -0.878 1.00 84.31 94 ARG A CA 1
ATOM 764 C C . ARG A 1 94 ? 3.356 -11.394 -1.326 1.00 84.31 94 ARG A C 1
ATOM 766 O O . ARG A 1 94 ? 2.817 -12.219 -0.576 1.00 84.31 94 ARG A O 1
ATOM 773 N N . PRO A 1 95 ? 2.798 -10.951 -2.470 1.00 74.12 95 PRO A N 1
ATOM 774 C CA . PRO A 1 95 ? 1.554 -11.479 -3.041 1.00 74.12 95 PRO A CA 1
ATOM 775 C C . PRO A 1 95 ? 1.649 -12.939 -3.493 1.00 74.12 95 PRO A C 1
ATOM 777 O O . PRO A 1 95 ? 2.761 -13.393 -3.844 1.00 74.12 95 PRO A O 1
#